Protein AF-U5S4I5-F1 (afdb_monomer_lite)

Structure (mmCIF, N/CA/C/O backbone):
data_AF-U5S4I5-F1
#
_entry.id   AF-U5S4I5-F1
#
loop_
_atom_site.group_PDB
_atom_site.id
_atom_site.type_symbol
_atom_site.label_atom_id
_atom_site.label_alt_id
_atom_site.label_comp_id
_atom_site.label_asym_id
_atom_site.label_entity_id
_atom_site.label_seq_id
_atom_site.pdbx_PDB_ins_code
_atom_site.Cartn_x
_atom_site.Cartn_y
_atom_site.Cartn_z
_atom_site.occupancy
_atom_site.B_iso_or_equiv
_atom_site.auth_seq_id
_atom_site.auth_comp_id
_atom_site.auth_asym_id
_atom_site.auth_atom_id
_atom_site.pdbx_PDB_model_num
ATOM 1 N N . GLY A 1 1 ? -19.186 -24.460 57.236 1.00 52.75 1 GLY A N 1
ATOM 2 C CA . GLY A 1 1 ? -17.945 -24.291 56.467 1.00 52.75 1 GLY A CA 1
ATOM 3 C C . GLY A 1 1 ? -18.096 -24.988 55.138 1.00 52.75 1 GLY A C 1
ATOM 4 O O . GLY A 1 1 ? -18.464 -26.150 55.155 1.00 52.75 1 GLY A O 1
ATOM 5 N N . LEU A 1 2 ? -17.873 -24.260 54.042 1.00 48.12 2 LEU A N 1
ATOM 6 C CA . LEU A 1 2 ? -17.419 -24.744 52.731 1.00 48.12 2 LEU A CA 1
ATOM 7 C C . LEU A 1 2 ? -17.236 -23.506 51.831 1.00 48.12 2 LEU A C 1
ATOM 9 O O . LEU A 1 2 ? -18.089 -23.176 51.021 1.00 48.12 2 LEU A O 1
ATOM 13 N N . ALA A 1 3 ? -16.161 -22.755 52.053 1.00 50.56 3 ALA A N 1
ATOM 14 C CA . ALA A 1 3 ? -15.733 -21.671 51.170 1.00 50.56 3 ALA A CA 1
ATOM 15 C C . ALA A 1 3 ? -14.226 -21.505 51.379 1.00 50.56 3 ALA A C 1
ATOM 17 O O . ALA A 1 3 ? -13.796 -20.787 52.275 1.00 50.56 3 ALA A O 1
ATOM 18 N N . GLY A 1 4 ? -13.421 -22.282 50.654 1.00 52.97 4 GLY A N 1
ATOM 19 C CA . GLY A 1 4 ? -11.976 -22.305 50.903 1.00 52.97 4 GLY A CA 1
ATOM 20 C C . GLY A 1 4 ? -11.099 -22.962 49.840 1.00 52.97 4 GLY A C 1
ATOM 21 O O . GLY A 1 4 ? -9.898 -23.050 50.047 1.00 52.97 4 GLY A O 1
ATOM 22 N N . ALA A 1 5 ? -11.641 -23.403 48.705 1.00 54.62 5 ALA A N 1
ATOM 23 C CA . ALA A 1 5 ? -10.841 -23.998 47.635 1.00 54.62 5 ALA A CA 1
ATOM 24 C C . ALA A 1 5 ? -11.425 -23.595 46.276 1.00 54.62 5 ALA A C 1
ATOM 26 O O . ALA A 1 5 ? -12.289 -24.272 45.735 1.00 54.62 5 ALA A O 1
ATOM 27 N N . GLY A 1 6 ? -11.015 -22.438 45.760 1.00 48.41 6 GLY A N 1
ATOM 28 C CA . GLY A 1 6 ? -11.448 -21.978 44.434 1.00 48.41 6 GLY A CA 1
ATOM 29 C C . GLY A 1 6 ? -10.749 -20.708 43.958 1.00 48.41 6 GLY A C 1
ATOM 30 O O . GLY A 1 6 ? -10.447 -20.580 42.780 1.00 48.41 6 GLY A O 1
ATOM 31 N N . LEU A 1 7 ? -10.388 -19.809 44.879 1.00 50.25 7 LEU A N 1
ATOM 32 C CA . LEU A 1 7 ? -9.709 -18.550 44.538 1.00 50.25 7 LEU A CA 1
ATOM 33 C C . LEU A 1 7 ? -8.183 -18.679 44.359 1.00 50.25 7 LEU A C 1
ATOM 35 O O . LEU A 1 7 ? -7.569 -17.783 43.799 1.00 50.25 7 LEU A O 1
ATOM 39 N N . GLY A 1 8 ? -7.567 -19.785 44.795 1.00 50.25 8 GLY A N 1
ATOM 40 C CA . GLY A 1 8 ? -6.112 -19.983 44.683 1.00 50.25 8 GLY A CA 1
ATOM 41 C C . GLY A 1 8 ? -5.642 -20.630 43.374 1.00 50.25 8 GLY A C 1
ATOM 42 O O . GLY A 1 8 ? -4.522 -20.383 42.946 1.00 50.25 8 GLY A O 1
ATOM 43 N N . ALA A 1 9 ? -6.483 -21.440 42.720 1.00 49.91 9 ALA A N 1
ATOM 44 C CA . ALA A 1 9 ? -6.076 -22.210 41.539 1.00 49.91 9 ALA A CA 1
ATOM 45 C C . ALA A 1 9 ? -6.158 -21.408 40.227 1.00 49.91 9 ALA A C 1
ATOM 47 O O . ALA A 1 9 ? -5.338 -21.610 39.340 1.00 49.91 9 ALA A O 1
ATOM 48 N N . VAL A 1 10 ? -7.099 -20.461 40.113 1.00 51.47 10 VAL A N 1
ATOM 49 C CA . VAL A 1 10 ? -7.260 -19.632 38.899 1.00 51.47 10 VAL A CA 1
ATOM 50 C C . VAL A 1 10 ? -6.184 -18.538 38.812 1.00 51.47 10 VAL A C 1
ATOM 52 O O . VAL A 1 10 ? -5.776 -18.155 37.719 1.00 51.47 10 VAL A O 1
ATOM 55 N N . ALA A 1 11 ? -5.654 -18.088 39.957 1.00 52.50 11 ALA A N 1
ATOM 56 C CA . ALA A 1 11 ? -4.540 -17.141 40.008 1.00 52.50 11 ALA A CA 1
ATOM 57 C C . ALA A 1 11 ? -3.219 -17.724 39.468 1.00 52.50 11 ALA A C 1
ATOM 59 O O . ALA A 1 11 ? -2.381 -16.970 38.991 1.00 52.50 11 ALA A O 1
ATOM 60 N N . ALA A 1 12 ? -3.038 -19.051 39.492 1.00 54.16 12 ALA A N 1
ATOM 61 C CA . ALA A 1 12 ? -1.826 -19.697 38.976 1.00 54.16 12 ALA A CA 1
ATOM 62 C C . ALA A 1 12 ? -1.778 -19.782 37.437 1.00 54.16 12 ALA A C 1
ATOM 64 O O . ALA A 1 12 ? -0.724 -20.052 36.871 1.00 54.16 12 ALA A O 1
ATOM 65 N N . SER A 1 13 ? -2.910 -19.553 36.764 1.00 55.69 13 SER A N 1
ATOM 66 C CA . SER A 1 13 ? -3.024 -19.513 35.299 1.00 55.69 13 SER A CA 1
ATOM 67 C C . SER A 1 13 ? -3.240 -18.103 34.741 1.00 55.69 13 SER A C 1
ATOM 69 O O . SER A 1 13 ? -3.406 -17.950 33.532 1.00 55.69 13 SER A O 1
ATOM 71 N N . ALA A 1 14 ? -3.295 -17.080 35.598 1.00 59.12 14 ALA A N 1
ATOM 72 C CA . ALA A 1 14 ? -3.449 -15.703 35.150 1.00 59.12 14 ALA A CA 1
ATOM 73 C C . ALA A 1 14 ? -2.078 -15.151 34.716 1.00 59.12 14 ALA A C 1
ATOM 75 O O . ALA A 1 14 ? -1.118 -15.282 35.478 1.00 59.12 14 ALA A O 1
ATOM 76 N N . PRO A 1 15 ? -1.955 -14.547 33.520 1.00 61.62 15 PRO A N 1
ATOM 77 C CA . PRO A 1 15 ? -0.717 -13.895 33.113 1.00 61.62 15 PRO A CA 1
ATOM 78 C C . PRO A 1 15 ? -0.355 -12.802 34.127 1.00 61.62 15 PRO A C 1
ATOM 80 O O . PRO A 1 15 ? -1.167 -11.929 34.441 1.00 61.62 15 PRO A O 1
ATOM 83 N N . VAL A 1 16 ? 0.853 -12.898 34.683 1.00 68.19 16 VAL A N 1
ATOM 84 C CA . VAL A 1 16 ? 1.394 -11.930 35.638 1.00 68.19 16 VAL A CA 1
ATOM 85 C C . VAL A 1 16 ? 2.066 -10.828 34.832 1.00 68.19 16 VAL A C 1
ATOM 87 O O . VAL A 1 16 ? 3.157 -11.030 34.314 1.00 68.19 16 VAL A O 1
ATOM 90 N N . PHE A 1 17 ? 1.400 -9.682 34.715 1.00 67.19 17 PHE A N 1
ATOM 91 C CA . PHE A 1 17 ? 1.960 -8.498 34.064 1.00 67.19 17 PHE A CA 1
ATOM 92 C C . PHE A 1 17 ? 2.877 -7.746 35.022 1.00 67.19 17 PHE A C 1
ATOM 94 O O . PHE A 1 17 ? 2.486 -7.460 36.157 1.00 67.19 17 PHE A O 1
ATOM 101 N N . HIS A 1 18 ? 4.079 -7.428 34.562 1.00 75.12 18 HIS A N 1
ATOM 102 C CA . HIS A 1 18 ? 5.100 -6.719 35.325 1.00 75.12 18 HIS A CA 1
ATOM 103 C C . HIS A 1 18 ? 5.010 -5.209 35.079 1.00 75.12 18 HIS A C 1
ATOM 105 O O . HIS A 1 18 ? 5.215 -4.421 36.004 1.00 75.12 18 HIS A O 1
ATOM 111 N N . ASP A 1 19 ? 4.620 -4.810 33.870 1.00 70.31 19 ASP A N 1
ATOM 112 C CA . ASP A 1 19 ? 4.424 -3.427 33.455 1.00 70.31 19 ASP A CA 1
ATOM 113 C C . ASP A 1 19 ? 3.288 -3.279 32.422 1.00 70.31 19 ASP A C 1
ATOM 115 O O . ASP A 1 19 ? 2.609 -4.227 32.013 1.00 70.31 19 ASP A O 1
ATOM 119 N N . VAL A 1 20 ? 2.987 -2.022 32.091 1.00 62.19 20 VAL A N 1
ATOM 120 C CA . VAL A 1 20 ? 1.871 -1.660 31.207 1.00 62.19 20 VAL A CA 1
ATOM 121 C C . VAL A 1 20 ? 2.199 -1.991 29.751 1.00 62.19 20 VAL A C 1
ATOM 123 O O . VAL A 1 20 ? 1.291 -2.281 28.974 1.00 62.19 20 VAL A O 1
ATOM 126 N N . ASP A 1 21 ? 3.471 -1.983 29.370 1.00 64.06 21 ASP A N 1
ATOM 127 C CA . ASP A 1 21 ? 3.931 -2.369 28.043 1.00 64.06 21 ASP A CA 1
ATOM 128 C C . ASP A 1 21 ? 3.809 -3.876 27.798 1.00 64.06 21 ASP A C 1
ATOM 130 O O . ASP A 1 21 ? 3.325 -4.249 26.726 1.00 64.06 21 ASP A O 1
ATOM 134 N N . GLU A 1 22 ? 4.077 -4.738 28.785 1.00 70.75 22 GLU A N 1
ATOM 135 C CA . GLU A 1 22 ? 3.817 -6.182 28.690 1.00 70.75 22 GLU A CA 1
ATOM 136 C C . GLU A 1 22 ? 2.325 -6.471 28.433 1.00 70.75 22 GLU A C 1
ATOM 138 O O . GLU A 1 22 ? 1.990 -7.281 27.565 1.00 70.75 22 GLU A O 1
ATOM 143 N N . LEU A 1 23 ? 1.418 -5.716 29.067 1.00 64.25 23 LEU A N 1
ATOM 144 C CA . LEU A 1 23 ? -0.026 -5.784 28.804 1.00 64.25 23 LEU A CA 1
ATOM 145 C C . LEU A 1 23 ? -0.399 -5.334 27.378 1.00 64.25 23 LEU A C 1
ATOM 147 O O . LEU A 1 23 ? -1.322 -5.888 26.785 1.00 64.25 23 LEU A O 1
ATOM 151 N N . THR A 1 24 ? 0.294 -4.339 26.817 1.00 60.03 24 THR A N 1
ATOM 152 C CA . THR A 1 24 ? 0.035 -3.862 25.442 1.00 60.03 24 THR A CA 1
ATOM 153 C C . THR A 1 24 ? 0.706 -4.704 24.356 1.00 60.03 24 THR A C 1
ATOM 155 O O . THR A 1 24 ? 0.266 -4.668 23.208 1.00 60.03 24 THR A O 1
ATOM 158 N N . SER A 1 25 ? 1.751 -5.463 24.704 1.00 64.38 25 SER A N 1
ATOM 159 C CA . SER A 1 25 ? 2.484 -6.347 23.789 1.00 64.38 25 SER A CA 1
ATOM 160 C C . SER A 1 25 ? 1.816 -7.710 23.588 1.00 64.38 25 SER A C 1
ATOM 162 O O . SER A 1 25 ? 2.121 -8.401 22.613 1.00 64.38 25 SER A O 1
ATOM 164 N N . LEU A 1 26 ? 0.865 -8.078 24.460 1.00 60.81 26 LEU A N 1
ATOM 165 C CA . LEU A 1 26 ? -0.073 -9.171 24.214 1.00 60.81 26 LEU A CA 1
ATOM 166 C C . LEU A 1 26 ? -0.940 -8.814 23.008 1.00 60.81 26 LEU A C 1
ATOM 168 O O . LEU A 1 26 ? -1.973 -8.151 23.110 1.00 60.81 26 LEU A O 1
ATOM 172 N N . GLY A 1 27 ? -0.476 -9.251 21.843 1.00 58.91 27 GLY A N 1
ATOM 173 C CA . GLY A 1 27 ? -1.180 -9.094 20.588 1.00 58.91 27 GLY A CA 1
ATOM 174 C C . GLY A 1 27 ? -2.652 -9.502 20.688 1.00 58.91 27 GLY A C 1
ATOM 175 O O . GLY A 1 27 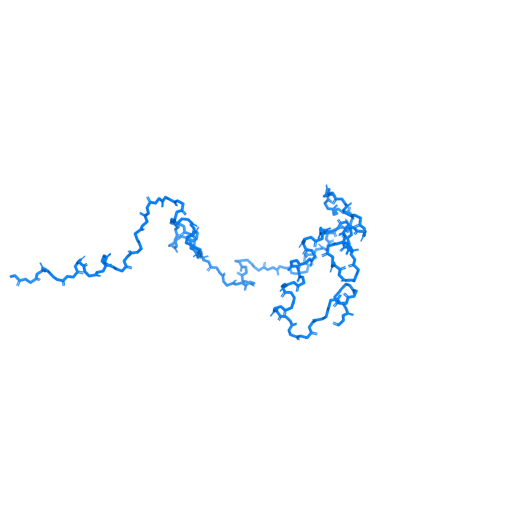? -3.018 -10.482 21.342 1.00 58.91 27 GLY A O 1
ATOM 176 N N . SER A 1 28 ? -3.460 -8.737 19.950 1.00 54.81 28 SER A N 1
ATOM 177 C CA . SER A 1 28 ? -4.804 -9.071 19.456 1.00 54.81 28 SER A CA 1
ATOM 178 C C . SER A 1 28 ? -6.032 -8.624 20.254 1.00 54.81 28 SER A C 1
ATOM 180 O O . SER A 1 28 ? -7.124 -8.974 19.836 1.00 54.81 28 SER A O 1
ATOM 182 N N . ASN A 1 29 ? -5.940 -7.842 21.337 1.00 57.03 29 ASN A N 1
ATOM 183 C CA . ASN A 1 29 ? -7.152 -7.303 21.992 1.00 57.03 29 ASN A CA 1
ATOM 184 C C . ASN A 1 29 ? -6.984 -5.846 22.447 1.00 57.03 29 ASN A C 1
ATOM 186 O O . ASN A 1 29 ? -7.187 -5.502 23.610 1.00 57.03 29 ASN A O 1
ATOM 190 N N . VAL A 1 30 ? -6.657 -4.957 21.505 1.00 57.09 30 VAL A N 1
ATOM 191 C CA . VAL A 1 30 ? -6.508 -3.499 21.715 1.00 57.09 30 VAL A CA 1
ATOM 192 C C . VAL A 1 30 ? -7.868 -2.811 21.943 1.00 57.09 30 VAL A C 1
ATOM 194 O O . VAL A 1 30 ? -8.026 -1.613 21.731 1.00 57.09 30 VAL A O 1
ATOM 197 N N . ASN A 1 31 ? -8.895 -3.538 22.385 1.00 59.16 31 ASN A N 1
ATOM 198 C CA . ASN A 1 31 ? -10.213 -2.968 22.592 1.00 59.16 31 ASN A CA 1
ATOM 199 C C . ASN A 1 31 ? -10.564 -2.888 24.076 1.00 59.16 31 ASN A C 1
ATOM 201 O O . ASN A 1 31 ? -11.096 -3.816 24.679 1.00 59.16 31 ASN A O 1
ATOM 205 N N . LYS A 1 32 ? -10.268 -1.726 24.666 1.00 59.50 32 LYS A N 1
ATOM 206 C CA . LYS A 1 32 ? -10.463 -1.411 26.092 1.00 59.50 32 LYS A CA 1
ATOM 207 C C . LYS A 1 32 ? -11.934 -1.473 26.548 1.00 59.50 32 LYS A C 1
ATOM 209 O O . LYS A 1 32 ? -12.191 -1.488 27.749 1.00 59.50 32 LYS A O 1
ATOM 214 N N . TYR A 1 33 ? -12.894 -1.533 25.617 1.00 62.66 33 TYR A N 1
ATOM 215 C CA . TYR A 1 33 ? -14.334 -1.569 25.901 1.00 62.66 33 TYR A CA 1
ATOM 216 C C . TYR A 1 33 ? -15.088 -2.536 24.966 1.00 62.66 33 TYR A C 1
ATOM 218 O O . TYR A 1 33 ? -15.865 -2.088 24.122 1.00 62.66 33 TYR A O 1
ATOM 226 N N . PRO A 1 34 ? -14.938 -3.864 25.126 1.00 59.72 34 PRO A N 1
ATOM 227 C CA . PRO A 1 34 ? -15.552 -4.856 24.230 1.00 59.72 34 PRO A CA 1
ATOM 228 C C . PRO A 1 34 ? -17.092 -4.898 24.306 1.00 59.72 34 PRO A C 1
ATOM 230 O O . PRO A 1 34 ? -17.761 -5.435 23.426 1.00 59.72 34 PRO A O 1
ATOM 233 N N . TRP A 1 35 ? -17.682 -4.311 25.354 1.00 68.31 35 TRP A N 1
ATOM 234 C CA . TRP A 1 35 ? -19.130 -4.119 25.487 1.00 68.31 35 TRP A CA 1
ATOM 235 C C . TRP A 1 35 ? -19.662 -2.935 24.663 1.00 68.31 35 TRP A C 1
ATOM 237 O O . TRP A 1 35 ? -20.866 -2.861 24.420 1.00 68.31 35 TRP A O 1
ATOM 247 N N . TYR A 1 36 ? -18.783 -2.025 24.230 1.00 62.94 36 TYR A N 1
ATOM 248 C CA . TYR A 1 36 ? -19.120 -0.836 23.443 1.00 62.94 36 TYR A CA 1
ATOM 249 C C . TYR A 1 36 ? -18.607 -0.923 21.999 1.00 62.94 36 TYR A C 1
ATOM 251 O O . TYR A 1 36 ? -19.292 -0.496 21.074 1.00 62.94 36 TYR A O 1
ATOM 259 N N . VAL A 1 37 ? -17.427 -1.511 21.789 1.00 67.62 37 VAL A N 1
ATOM 260 C CA . VAL A 1 37 ? -16.790 -1.653 20.477 1.00 67.62 37 VAL A CA 1
ATOM 261 C C . VAL A 1 37 ? -16.550 -3.135 20.208 1.00 67.62 37 VAL A C 1
ATOM 263 O O . VAL A 1 37 ? -15.840 -3.803 20.955 1.00 67.62 37 VAL A O 1
ATOM 266 N N . LYS A 1 38 ? -17.149 -3.649 19.131 1.00 71.19 38 LYS A N 1
ATOM 267 C CA . LYS A 1 38 ? -16.961 -5.027 18.660 1.00 71.19 38 LYS A CA 1
ATOM 268 C C . LYS A 1 38 ? -16.079 -5.020 17.421 1.00 71.19 38 LYS A C 1
ATOM 270 O O . LYS A 1 38 ? -16.309 -4.218 16.517 1.00 71.19 38 LYS A O 1
ATOM 275 N N . GLU A 1 39 ? -15.103 -5.916 17.381 1.00 72.56 39 GLU A N 1
ATOM 276 C CA . GLU A 1 39 ? -14.333 -6.174 16.166 1.00 72.56 39 GLU A CA 1
ATOM 277 C C . GLU A 1 39 ? -15.221 -6.891 15.139 1.00 72.56 39 GLU A C 1
ATOM 279 O O . GLU A 1 39 ? -16.130 -7.643 15.504 1.00 72.56 39 GLU A O 1
ATOM 284 N N . ARG A 1 40 ? -15.012 -6.597 13.854 1.00 74.56 40 ARG A N 1
ATOM 285 C CA . ARG A 1 40 ? -15.740 -7.217 12.741 1.00 74.56 40 ARG A CA 1
ATOM 286 C C . ARG A 1 40 ? -14.790 -8.066 11.923 1.00 74.56 40 ARG A C 1
ATOM 288 O O . ARG A 1 40 ? -13.600 -7.770 11.847 1.00 74.56 40 ARG A O 1
ATOM 295 N N . ASP A 1 41 ? -15.358 -9.075 11.278 1.00 80.94 41 ASP A N 1
ATOM 296 C CA . ASP A 1 41 ? -14.620 -9.918 10.351 1.00 80.94 41 ASP A CA 1
ATOM 297 C C . ASP A 1 41 ? -13.984 -9.083 9.234 1.00 80.94 41 ASP A C 1
ATOM 299 O O . ASP A 1 41 ? -14.493 -8.036 8.813 1.00 80.94 41 ASP A O 1
ATOM 303 N N . PHE A 1 42 ? -12.852 -9.563 8.731 1.00 68.25 42 PHE A N 1
ATOM 304 C CA . PHE A 1 42 ? -12.175 -8.931 7.612 1.00 68.25 42 PHE A CA 1
ATOM 305 C C . PHE A 1 42 ? -13.115 -8.819 6.398 1.00 68.25 42 PHE A C 1
ATOM 307 O O . PHE A 1 42 ? -13.898 -9.727 6.123 1.00 68.25 42 PHE A O 1
ATOM 314 N N . LYS A 1 43 ? -13.042 -7.693 5.673 1.00 73.06 43 LYS A N 1
ATOM 315 C CA . LYS A 1 43 ? -13.945 -7.337 4.555 1.00 73.06 43 LYS A CA 1
ATOM 316 C C . LYS A 1 43 ? -15.424 -7.161 4.940 1.00 73.06 43 LYS A C 1
ATOM 318 O O . LYS A 1 43 ? -16.275 -7.135 4.056 1.00 73.06 43 LYS A O 1
ATOM 323 N N . ASN A 1 44 ? -15.738 -6.978 6.223 1.00 81.31 44 ASN A N 1
ATOM 324 C CA . ASN A 1 44 ? -17.100 -6.740 6.693 1.00 81.31 44 ASN A CA 1
ATOM 325 C C . ASN A 1 44 ? -17.259 -5.312 7.263 1.00 81.31 44 ASN A C 1
ATOM 327 O O . ASN A 1 44 ? -17.213 -5.137 8.483 1.00 81.31 44 ASN A O 1
ATOM 331 N N . PRO A 1 45 ? -17.419 -4.269 6.426 1.00 83.00 45 PRO A N 1
ATOM 332 C CA . PRO A 1 45 ? -17.613 -2.896 6.897 1.00 83.00 45 PRO A CA 1
ATOM 333 C C . PRO A 1 45 ? -18.953 -2.723 7.632 1.00 83.00 45 PRO A C 1
ATOM 335 O O . PRO A 1 45 ? -19.897 -3.482 7.432 1.00 83.00 45 PRO A O 1
ATOM 338 N N . THR A 1 46 ? -19.048 -1.721 8.511 1.00 83.62 46 THR A N 1
ATOM 339 C CA . THR A 1 46 ? -20.283 -1.395 9.257 1.00 83.62 46 THR A CA 1
ATOM 340 C C . THR A 1 46 ? -21.356 -0.721 8.409 1.00 83.62 46 THR A C 1
ATOM 342 O O . THR A 1 46 ? -22.511 -0.672 8.825 1.00 83.62 46 THR A O 1
ATOM 345 N N . VAL A 1 47 ? -20.968 -0.192 7.252 1.00 86.81 47 VAL A N 1
ATOM 346 C CA . VAL A 1 47 ? -21.831 0.514 6.310 1.00 86.81 47 VAL A CA 1
ATOM 347 C C . VAL A 1 47 ? -21.740 -0.156 4.949 1.00 86.81 47 VAL A C 1
ATOM 349 O O . VAL A 1 47 ? -20.695 -0.704 4.591 1.00 86.81 47 VAL A O 1
ATOM 352 N N . GLU A 1 48 ? -22.840 -0.117 4.206 1.00 86.88 48 GLU A N 1
ATOM 353 C CA . GLU A 1 48 ? -22.858 -0.570 2.821 1.00 86.88 48 GLU A CA 1
ATOM 354 C C . GLU A 1 48 ? -21.976 0.350 1.973 1.00 86.88 48 GLU A C 1
ATOM 356 O O . GLU A 1 48 ? -22.003 1.574 2.119 1.00 86.88 48 GLU A O 1
ATOM 361 N N . ILE A 1 49 ? -21.154 -0.258 1.120 1.00 84.44 49 ILE A N 1
ATOM 362 C CA . ILE A 1 49 ? -20.316 0.467 0.170 1.00 84.44 49 ILE A CA 1
ATOM 363 C C . ILE A 1 49 ? -21.100 0.556 -1.133 1.00 84.44 49 ILE A C 1
ATOM 365 O O . ILE A 1 49 ? -21.368 -0.467 -1.763 1.00 84.44 49 ILE A O 1
ATOM 369 N N . ASP A 1 50 ? -21.452 1.778 -1.526 1.00 88.62 50 ASP A N 1
ATOM 370 C CA . ASP A 1 50 ? -21.999 2.058 -2.849 1.00 88.62 50 ASP A CA 1
ATOM 371 C C . ASP A 1 50 ? -20.855 2.090 -3.870 1.00 88.62 50 ASP A C 1
ATOM 373 O O . ASP A 1 50 ? -20.134 3.082 -4.013 1.00 88.62 50 ASP A O 1
ATOM 377 N N . TRP A 1 51 ? -20.671 0.965 -4.558 1.00 85.00 51 TRP A N 1
ATOM 378 C CA . TRP A 1 51 ? -19.609 0.793 -5.544 1.00 85.00 51 TRP A CA 1
ATOM 379 C C . TRP A 1 51 ? -19.790 1.661 -6.792 1.00 85.00 51 TRP A C 1
ATOM 381 O O . TRP A 1 51 ? -18.791 1.971 -7.438 1.00 85.00 51 TRP A O 1
ATOM 391 N N . ASP A 1 52 ? -21.013 2.105 -7.097 1.00 89.12 52 ASP A N 1
ATOM 392 C CA . ASP A 1 52 ? -21.300 2.928 -8.276 1.00 89.12 52 ASP A CA 1
ATOM 393 C C . ASP A 1 52 ? -20.859 4.389 -8.076 1.00 89.12 52 ASP A C 1
ATOM 395 O O . ASP A 1 52 ? -20.642 5.119 -9.042 1.00 89.12 52 ASP A O 1
ATOM 399 N N . THR A 1 53 ? -20.678 4.814 -6.820 1.00 83.06 53 THR A N 1
ATOM 400 C CA . THR A 1 53 ? -20.205 6.166 -6.459 1.00 83.06 53 THR A CA 1
ATOM 401 C C . THR A 1 53 ? -18.689 6.280 -6.316 1.00 83.06 53 THR A C 1
ATOM 403 O O . THR A 1 53 ? -18.151 7.383 -6.187 1.00 83.06 53 THR A O 1
ATOM 406 N N . LEU A 1 54 ? -17.978 5.153 -6.319 1.00 78.62 54 LEU A N 1
ATOM 407 C CA . LEU A 1 54 ? -16.531 5.130 -6.157 1.00 78.62 54 LEU A CA 1
ATOM 408 C C . LEU A 1 54 ? -15.840 5.485 -7.477 1.00 78.62 54 LEU A C 1
ATOM 410 O O . LEU A 1 54 ? -15.600 4.637 -8.334 1.00 78.62 54 LEU A O 1
ATOM 414 N N . GLU A 1 55 ? -15.449 6.749 -7.622 1.00 79.06 55 GLU A N 1
ATOM 415 C CA . GLU A 1 55 ? -14.570 7.175 -8.710 1.00 79.06 55 GLU A CA 1
ATOM 416 C C . GLU A 1 55 ? -13.103 6.857 -8.390 1.00 79.06 55 GLU A C 1
ATOM 418 O O . GLU A 1 55 ? -12.611 7.090 -7.280 1.00 79.06 55 GLU A O 1
ATOM 423 N N . ARG A 1 56 ? -12.365 6.346 -9.385 1.00 68.62 56 ARG A N 1
ATOM 424 C CA . ARG A 1 56 ? -10.919 6.135 -9.256 1.00 68.62 56 ARG A CA 1
ATOM 425 C C . ARG A 1 56 ? -10.248 7.498 -9.026 1.00 68.62 56 ARG A C 1
ATOM 427 O O . ARG A 1 56 ? -10.375 8.368 -9.891 1.00 68.62 56 ARG A O 1
ATOM 434 N N . PRO A 1 57 ? -9.489 7.694 -7.931 1.00 64.50 57 PRO A N 1
ATOM 435 C CA . PRO A 1 57 ? -8.741 8.927 -7.727 1.00 64.50 57 PRO A CA 1
ATOM 436 C C . PRO A 1 57 ? -7.839 9.204 -8.931 1.00 64.50 57 PRO A C 1
ATOM 438 O O . PRO A 1 57 ? -7.255 8.274 -9.497 1.00 64.50 57 PRO A O 1
ATOM 441 N N . ASN A 1 58 ? -7.714 10.478 -9.318 1.00 60.88 58 ASN A N 1
ATOM 442 C CA . ASN A 1 58 ? -6.810 10.880 -10.392 1.00 60.88 58 ASN A CA 1
ATOM 443 C C . ASN A 1 58 ? -5.408 10.323 -10.109 1.00 60.88 58 ASN A C 1
ATOM 445 O O . ASN A 1 58 ? -4.800 10.630 -9.082 1.00 60.88 58 ASN A O 1
ATOM 449 N N . ALA A 1 59 ? -4.908 9.535 -11.060 1.00 59.69 59 ALA A N 1
ATOM 450 C CA . ALA A 1 59 ? -3.624 8.855 -11.004 1.00 59.69 59 ALA A CA 1
ATOM 451 C C . ALA A 1 59 ? -2.405 9.804 -10.976 1.00 59.69 59 ALA A C 1
ATOM 453 O O . ALA A 1 59 ? -1.272 9.352 -11.014 1.00 59.69 59 ALA A O 1
ATOM 454 N N . ASN A 1 60 ? -2.611 11.118 -10.932 1.00 58.22 60 ASN A N 1
ATOM 455 C CA . ASN A 1 60 ? -1.543 12.107 -10.807 1.00 58.22 60 ASN A CA 1
ATOM 456 C C . ASN A 1 60 ? -1.464 12.735 -9.405 1.00 58.22 60 ASN A C 1
ATOM 458 O O . ASN A 1 60 ? -0.554 13.514 -9.142 1.00 58.22 60 ASN A O 1
ATOM 462 N N . ASN A 1 61 ? -2.375 12.378 -8.491 1.00 58.12 61 ASN A N 1
ATOM 463 C CA . ASN A 1 61 ? -2.341 12.812 -7.089 1.00 58.12 61 ASN A CA 1
ATOM 464 C C . ASN A 1 61 ? -1.610 11.809 -6.178 1.00 58.12 61 ASN A C 1
ATOM 466 O O . ASN A 1 61 ? -1.823 11.801 -4.962 1.00 58.12 61 ASN A O 1
ATOM 470 N N . PHE A 1 62 ? -0.771 10.938 -6.747 1.00 57.41 62 PHE A N 1
ATOM 471 C CA . PHE A 1 62 ? 0.019 10.016 -5.947 1.00 57.41 62 PHE A CA 1
ATOM 472 C C . PHE A 1 62 ? 1.123 10.755 -5.196 1.00 57.41 62 PHE A C 1
ATOM 474 O O . PHE A 1 62 ? 1.707 11.736 -5.654 1.00 57.41 62 PHE A O 1
ATOM 481 N N . LYS A 1 63 ? 1.279 10.308 -3.959 1.00 53.94 63 LYS A N 1
ATOM 482 C CA . LYS A 1 63 ? 1.805 11.042 -2.821 1.00 53.94 63 LYS A CA 1
ATOM 483 C C . LYS A 1 63 ? 3.233 11.543 -3.034 1.00 53.94 63 LYS A C 1
ATOM 485 O O . LYS A 1 63 ? 4.045 10.930 -3.713 1.00 53.94 63 LYS A O 1
ATOM 490 N N . SER A 1 64 ? 3.547 12.628 -2.339 1.00 55.56 64 SER A N 1
ATOM 491 C CA . SER A 1 64 ? 4.843 13.306 -2.225 1.00 55.56 64 SER A CA 1
ATOM 492 C C . SER A 1 64 ? 5.962 12.471 -1.570 1.00 55.56 64 SER A C 1
ATOM 494 O O . SER A 1 64 ? 6.844 13.037 -0.923 1.00 55.56 64 SER A O 1
ATOM 496 N N . HIS A 1 65 ? 5.918 11.140 -1.661 1.00 57.50 65 HIS A N 1
ATOM 497 C CA . HIS A 1 65 ? 6.962 10.287 -1.110 1.00 57.50 65 HIS A CA 1
ATOM 498 C C . HIS A 1 65 ? 8.268 10.464 -1.900 1.00 57.50 65 HIS A C 1
ATOM 500 O O . HIS A 1 65 ? 8.239 10.844 -3.078 1.00 57.50 65 HIS A O 1
ATOM 506 N N . PRO A 1 66 ? 9.429 10.232 -1.259 1.00 68.31 66 PRO A N 1
ATOM 507 C CA . PRO A 1 66 ? 10.684 10.076 -1.980 1.00 68.31 66 PRO A CA 1
ATOM 508 C C . PRO A 1 66 ? 10.462 9.085 -3.121 1.00 68.31 66 PRO A C 1
ATOM 510 O O . PRO A 1 66 ? 9.855 8.045 -2.890 1.00 68.31 66 PRO A O 1
ATOM 513 N N . ARG A 1 67 ? 10.904 9.431 -4.333 1.00 75.25 67 ARG A N 1
ATOM 514 C CA . ARG A 1 67 ? 10.812 8.566 -5.515 1.00 75.25 67 ARG A CA 1
ATOM 515 C C . ARG A 1 67 ? 12.083 7.721 -5.605 1.00 75.25 67 ARG A C 1
ATOM 517 O O . ARG A 1 67 ? 13.090 8.248 -6.088 1.00 75.25 67 ARG A O 1
ATOM 524 N N . PRO A 1 68 ? 12.095 6.472 -5.106 1.00 83.06 68 PRO A N 1
ATOM 525 C CA . PRO A 1 68 ? 13.216 5.572 -5.317 1.00 83.06 68 PRO A CA 1
ATOM 526 C C . PRO A 1 68 ? 13.422 5.336 -6.812 1.00 83.06 68 PRO A C 1
ATOM 528 O O . PRO A 1 68 ? 12.477 5.275 -7.596 1.00 83.06 68 PRO A O 1
ATOM 531 N N . SER A 1 69 ? 14.677 5.227 -7.219 1.00 85.75 69 SER A N 1
ATOM 532 C CA . SER A 1 69 ? 15.038 4.917 -8.595 1.00 85.75 69 SER A CA 1
ATOM 533 C C . SER A 1 69 ? 14.790 3.441 -8.896 1.00 85.75 69 SER A C 1
ATOM 535 O O . SER A 1 69 ? 14.844 2.598 -8.004 1.00 85.75 69 SER A O 1
ATOM 537 N N . ALA A 1 70 ? 14.628 3.086 -10.171 1.00 81.81 70 ALA A N 1
ATOM 538 C CA . ALA A 1 70 ? 14.559 1.682 -10.588 1.00 81.81 70 ALA A CA 1
ATOM 539 C C . ALA A 1 70 ? 15.783 0.850 -10.130 1.00 81.81 70 ALA A C 1
ATOM 541 O O . ALA A 1 70 ? 15.678 -0.362 -9.927 1.00 81.81 70 ALA A O 1
ATOM 542 N N . ALA A 1 71 ? 16.940 1.495 -9.930 1.00 86.25 71 ALA A N 1
ATOM 543 C CA . ALA A 1 71 ? 18.130 0.848 -9.389 1.00 86.25 71 ALA A CA 1
ATOM 544 C C . ALA A 1 71 ? 17.956 0.452 -7.914 1.00 86.25 71 ALA A C 1
ATOM 546 O O . ALA A 1 71 ? 18.420 -0.617 -7.529 1.00 86.25 71 ALA A O 1
ATOM 547 N N . ASP A 1 72 ? 17.239 1.248 -7.117 1.00 87.75 72 ASP A N 1
ATOM 548 C CA . ASP A 1 72 ? 16.962 0.943 -5.707 1.00 87.75 72 ASP A CA 1
ATOM 549 C C . ASP A 1 72 ? 16.066 -0.296 -5.574 1.00 87.75 72 ASP A C 1
ATOM 551 O O . ASP A 1 72 ? 16.313 -1.162 -4.737 1.00 87.75 72 ASP A O 1
ATOM 555 N N . PHE A 1 73 ? 15.072 -0.435 -6.456 1.00 86.44 73 PHE A N 1
ATOM 556 C CA . PHE A 1 73 ? 14.237 -1.640 -6.545 1.00 86.44 73 PHE A CA 1
ATOM 557 C C . PHE A 1 73 ? 15.042 -2.870 -6.960 1.00 86.44 73 PHE A C 1
ATOM 559 O O . PHE A 1 73 ? 14.909 -3.935 -6.359 1.00 86.44 73 PHE A O 1
ATOM 566 N N . THR A 1 74 ? 15.919 -2.708 -7.953 1.00 85.94 74 THR A N 1
ATOM 567 C CA . THR A 1 74 ? 16.795 -3.791 -8.419 1.00 85.94 74 THR A CA 1
ATOM 568 C C . THR A 1 74 ? 17.748 -4.236 -7.308 1.00 85.94 74 THR A C 1
ATOM 570 O O . THR A 1 74 ? 17.911 -5.431 -7.077 1.00 85.94 74 THR A O 1
ATOM 573 N N . ALA A 1 75 ? 18.340 -3.288 -6.577 1.00 87.88 75 ALA A N 1
ATOM 574 C CA . ALA A 1 75 ? 19.235 -3.565 -5.456 1.00 87.88 75 ALA A CA 1
ATOM 575 C C . ALA A 1 75 ? 18.520 -4.266 -4.290 1.00 87.88 75 ALA A C 1
ATOM 577 O O . ALA A 1 75 ? 19.121 -5.104 -3.621 1.00 87.88 75 ALA A O 1
ATOM 578 N N . ALA A 1 76 ? 17.240 -3.960 -4.070 1.00 86.88 76 ALA A N 1
ATOM 579 C CA . ALA A 1 76 ? 16.405 -4.622 -3.072 1.00 86.88 76 ALA A CA 1
ATOM 580 C C . ALA A 1 76 ? 15.913 -6.020 -3.498 1.00 86.88 76 ALA A C 1
ATOM 582 O O . ALA A 1 76 ? 15.345 -6.735 -2.678 1.00 86.88 76 ALA A O 1
ATOM 583 N N . GLY A 1 77 ? 16.122 -6.426 -4.755 1.00 86.44 77 GLY A N 1
ATOM 584 C CA . GLY A 1 77 ? 15.672 -7.723 -5.268 1.00 86.44 77 GLY A CA 1
ATOM 585 C C . GLY A 1 77 ? 14.203 -7.758 -5.696 1.00 86.44 77 GLY A C 1
ATOM 586 O O . GLY A 1 77 ? 13.618 -8.837 -5.781 1.00 86.44 77 GLY A O 1
ATOM 587 N N . VAL A 1 78 ? 13.598 -6.600 -5.974 1.00 84.19 78 VAL A N 1
ATOM 588 C CA . VAL A 1 78 ? 12.242 -6.521 -6.532 1.00 84.19 78 VAL A CA 1
ATOM 589 C C . VAL A 1 78 ? 12.281 -6.968 -7.996 1.00 84.19 78 VAL A C 1
ATOM 591 O O . VAL A 1 78 ? 13.028 -6.418 -8.807 1.00 84.19 78 VAL A O 1
ATOM 594 N N . VAL A 1 79 ? 11.487 -7.986 -8.330 1.00 75.38 79 VAL A N 1
ATOM 595 C CA . VAL A 1 79 ? 11.412 -8.594 -9.665 1.00 75.38 79 VAL A CA 1
ATOM 596 C C . VAL A 1 79 ? 10.182 -8.059 -10.399 1.00 75.38 79 VAL A C 1
ATOM 598 O O . VAL A 1 79 ? 9.085 -8.095 -9.861 1.00 75.38 79 VAL A O 1
ATOM 601 N N . GLY A 1 80 ? 10.352 -7.571 -11.632 1.00 69.44 80 GLY A N 1
ATOM 602 C CA . GLY A 1 80 ? 9.246 -7.088 -12.466 1.00 69.44 80 GLY A CA 1
ATOM 603 C C . GLY A 1 80 ? 9.165 -5.563 -12.597 1.00 69.44 80 GLY A C 1
ATOM 604 O O . GLY A 1 80 ? 10.164 -4.853 -12.484 1.00 69.44 80 GLY A O 1
ATOM 605 N N . GLY A 1 81 ? 7.977 -5.056 -12.937 1.00 66.38 81 GLY A N 1
ATOM 606 C CA . GLY A 1 81 ? 7.727 -3.626 -13.113 1.00 66.38 81 GLY A CA 1
ATOM 607 C C . GLY A 1 81 ? 7.601 -2.931 -11.766 1.00 66.38 81 GLY A C 1
ATOM 608 O O . GLY A 1 81 ? 6.699 -3.266 -11.009 1.00 66.38 81 GLY A O 1
ATOM 609 N N . ASN A 1 82 ? 8.488 -1.973 -11.489 1.00 72.25 82 ASN A N 1
ATOM 610 C CA . ASN A 1 82 ? 8.387 -1.095 -10.324 1.00 72.25 82 ASN A CA 1
ATOM 611 C C . ASN A 1 82 ? 7.634 0.187 -10.691 1.00 72.25 82 ASN A C 1
ATOM 613 O O . ASN A 1 82 ? 7.858 0.771 -11.755 1.00 72.25 82 ASN A O 1
ATOM 617 N N . MET A 1 83 ? 6.748 0.637 -9.806 1.00 70.19 83 MET A N 1
ATOM 618 C CA . MET A 1 83 ? 6.139 1.961 -9.907 1.00 70.19 83 MET A CA 1
ATOM 619 C C . MET A 1 83 ? 6.830 2.899 -8.919 1.00 70.19 83 MET A C 1
ATOM 621 O O . MET A 1 83 ? 6.369 3.094 -7.799 1.00 70.19 83 MET A O 1
ATOM 625 N N . TH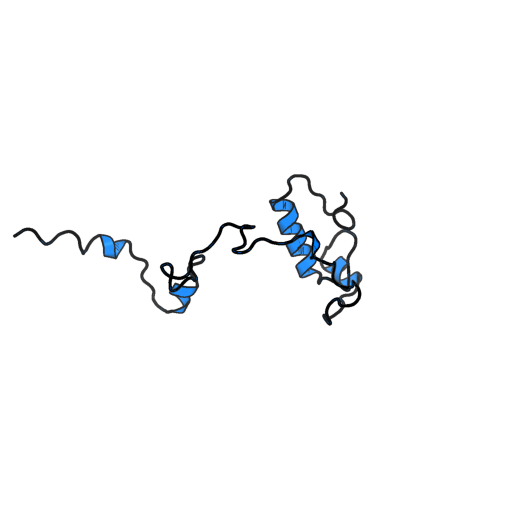R A 1 84 ? 7.922 3.532 -9.361 1.00 71.06 84 THR A N 1
ATOM 626 C CA . THR A 1 84 ? 8.748 4.463 -8.557 1.00 71.06 84 THR A CA 1
ATOM 627 C C . THR A 1 84 ? 7.967 5.622 -7.927 1.00 71.06 84 THR A C 1
ATOM 629 O O . THR A 1 84 ? 8.448 6.268 -7.000 1.00 71.06 84 THR A O 1
ATOM 632 N N . ASP A 1 85 ? 6.776 5.907 -8.455 1.00 67.12 85 ASP A N 1
ATOM 633 C CA . ASP A 1 85 ? 5.875 6.961 -7.991 1.00 67.12 85 ASP A CA 1
ATOM 634 C C . ASP A 1 85 ? 4.855 6.492 -6.938 1.00 67.12 85 ASP A C 1
ATOM 636 O O . ASP A 1 85 ? 4.192 7.334 -6.331 1.00 67.12 85 ASP A O 1
ATOM 640 N N . LEU A 1 86 ? 4.683 5.177 -6.745 1.00 69.12 86 LEU A N 1
ATOM 641 C CA . LEU A 1 86 ? 3.584 4.598 -5.955 1.00 69.12 86 LEU A CA 1
ATOM 642 C C . LEU A 1 86 ? 4.030 3.769 -4.754 1.00 69.12 86 LEU A C 1
ATOM 644 O O . LEU A 1 86 ? 3.229 3.571 -3.844 1.00 69.12 86 LEU A O 1
ATOM 648 N N . GLU A 1 87 ? 5.262 3.276 -4.755 1.00 76.94 87 GLU A N 1
ATOM 649 C CA . GLU A 1 87 ? 5.751 2.333 -3.753 1.00 76.94 87 GLU A CA 1
ATOM 650 C C . GLU A 1 87 ? 7.242 2.539 -3.480 1.00 76.94 87 GLU A C 1
ATOM 652 O O . GLU A 1 87 ? 7.984 3.113 -4.277 1.00 76.94 87 GLU A O 1
ATOM 657 N N . THR A 1 88 ? 7.688 2.059 -2.329 1.00 85.44 88 THR A N 1
ATOM 658 C CA . THR A 1 88 ? 9.096 1.869 -1.991 1.00 85.44 88 THR A CA 1
ATOM 659 C C . THR A 1 88 ? 9.503 0.407 -2.207 1.00 85.44 88 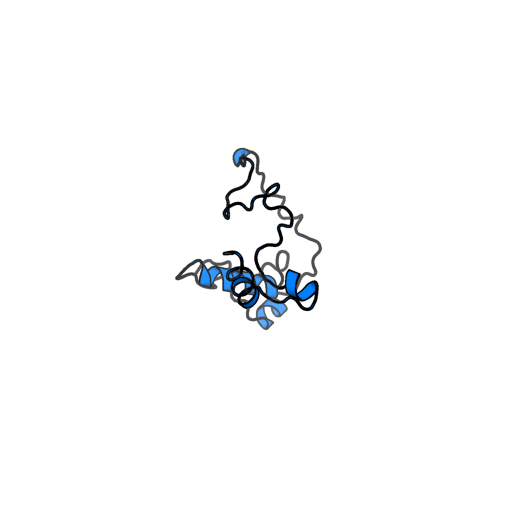THR A C 1
ATOM 661 O O . THR A 1 88 ? 8.645 -0.477 -2.202 1.00 85.44 88 THR A O 1
ATOM 664 N N . PRO A 1 89 ? 10.806 0.092 -2.336 1.00 87.12 89 PRO A N 1
ATOM 665 C CA . PRO A 1 89 ? 11.243 -1.294 -2.501 1.00 87.12 89 PRO A CA 1
ATOM 666 C C . PRO A 1 89 ? 10.793 -2.226 -1.365 1.00 87.12 89 PRO A C 1
ATOM 668 O O . PRO A 1 89 ? 10.490 -3.391 -1.601 1.00 87.12 89 PRO A O 1
ATOM 671 N N . ALA A 1 90 ? 10.710 -1.711 -0.135 1.00 87.12 90 ALA A N 1
ATOM 672 C CA . ALA A 1 90 ? 10.239 -2.477 1.016 1.00 87.12 90 ALA A CA 1
ATOM 673 C C . ALA A 1 90 ? 8.738 -2.800 0.928 1.00 87.12 90 ALA A C 1
ATOM 675 O O . ALA A 1 90 ? 8.328 -3.908 1.263 1.00 87.12 90 ALA A O 1
ATOM 676 N N . GLU A 1 91 ? 7.924 -1.851 0.459 1.00 84.56 91 GLU A N 1
ATOM 677 C CA . GLU A 1 91 ? 6.486 -2.058 0.257 1.00 84.56 91 GLU A CA 1
ATOM 678 C C . GLU A 1 91 ? 6.220 -3.072 -0.860 1.00 84.56 91 GLU A C 1
ATOM 680 O O . GLU A 1 91 ? 5.370 -3.946 -0.692 1.00 84.56 91 GLU A O 1
ATOM 685 N N . ALA A 1 92 ? 7.003 -3.026 -1.943 1.00 85.25 92 ALA A N 1
ATOM 686 C CA . ALA A 1 92 ? 6.925 -4.007 -3.023 1.00 85.25 92 ALA A CA 1
ATOM 687 C C . ALA A 1 92 ? 7.220 -5.435 -2.523 1.00 85.25 92 ALA A C 1
ATOM 689 O O . ALA A 1 92 ? 6.463 -6.364 -2.800 1.00 85.25 92 ALA A O 1
ATOM 690 N N . LEU A 1 93 ? 8.277 -5.620 -1.722 1.00 87.25 93 LEU A N 1
ATOM 691 C CA . LEU 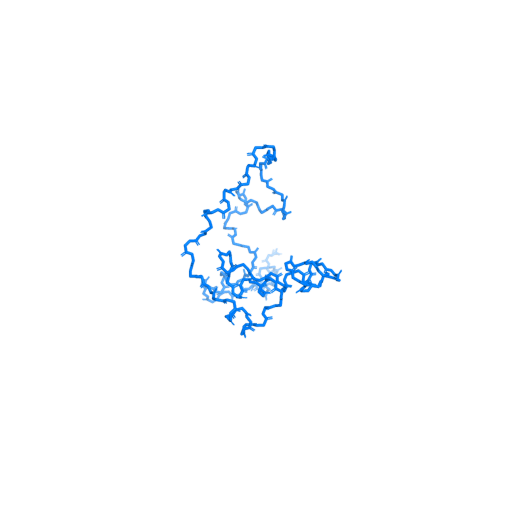A 1 93 ? 8.605 -6.928 -1.137 1.00 87.25 93 LEU A CA 1
ATOM 692 C C . LEU A 1 93 ? 7.539 -7.412 -0.147 1.00 87.25 93 LEU A C 1
ATOM 694 O O . LEU A 1 93 ? 7.173 -8.584 -0.169 1.00 87.25 93 LEU A O 1
ATOM 698 N N . ALA A 1 94 ? 6.995 -6.516 0.679 1.00 87.56 94 ALA A N 1
ATOM 699 C CA . ALA A 1 94 ? 5.917 -6.860 1.603 1.00 87.56 94 ALA A CA 1
ATOM 700 C C . ALA A 1 94 ? 4.651 -7.322 0.862 1.00 87.56 94 ALA A C 1
ATOM 702 O O . ALA A 1 94 ? 3.976 -8.253 1.307 1.00 87.56 94 ALA A O 1
ATOM 703 N N . LEU A 1 95 ? 4.344 -6.703 -0.283 1.00 83.12 95 LEU A N 1
ATOM 704 C CA . LEU A 1 95 ? 3.261 -7.144 -1.155 1.00 83.12 95 LEU A CA 1
ATOM 705 C C . LEU A 1 95 ? 3.541 -8.541 -1.723 1.00 83.12 95 LEU A C 1
ATOM 707 O O . LEU A 1 95 ? 2.640 -9.374 -1.732 1.00 83.12 95 LEU A O 1
ATOM 711 N N . TYR A 1 96 ? 4.772 -8.826 -2.150 1.00 85.00 96 TYR A N 1
ATOM 712 C CA . TYR A 1 96 ? 5.137 -10.144 -2.681 1.00 85.00 96 TYR A CA 1
ATOM 713 C C . TYR A 1 96 ? 5.006 -11.240 -1.624 1.00 85.00 96 TYR A C 1
ATOM 715 O O . TYR A 1 96 ? 4.388 -12.267 -1.892 1.00 85.00 96 TYR A O 1
ATOM 723 N N . ASP A 1 97 ? 5.501 -10.994 -0.410 1.00 88.44 97 ASP A N 1
ATOM 724 C CA . ASP A 1 97 ? 5.372 -11.919 0.720 1.00 88.44 97 ASP A CA 1
ATOM 725 C C . ASP A 1 97 ? 3.907 -12.210 1.067 1.00 88.44 97 ASP A C 1
ATOM 727 O O . ASP A 1 97 ? 3.574 -13.301 1.535 1.00 88.44 97 ASP A O 1
ATOM 731 N N . TYR A 1 98 ? 3.027 -11.221 0.898 1.00 86.00 98 TYR A N 1
ATOM 732 C CA . TYR A 1 98 ? 1.592 -11.401 1.074 1.00 86.00 98 TYR A CA 1
ATOM 733 C C . TYR A 1 98 ? 0.992 -12.229 -0.067 1.00 86.00 98 TYR A C 1
ATOM 735 O O . TYR A 1 98 ? 0.283 -13.201 0.195 1.00 86.00 98 TYR A O 1
ATOM 743 N N . CYS A 1 99 ? 1.305 -11.890 -1.320 1.00 84.56 99 CYS A N 1
ATOM 744 C CA . CYS A 1 99 ? 0.774 -12.587 -2.487 1.00 84.56 99 CYS A CA 1
ATOM 745 C C . CYS A 1 99 ? 1.193 -14.062 -2.530 1.00 84.56 99 CYS A C 1
ATOM 747 O O . CYS A 1 99 ? 0.351 -14.912 -2.805 1.00 84.56 99 CYS A O 1
ATOM 749 N N . GLU A 1 100 ? 2.440 -14.390 -2.183 1.00 86.25 100 GLU A N 1
ATOM 750 C CA . GLU A 1 100 ? 2.906 -15.781 -2.090 1.00 86.25 100 GLU A CA 1
ATOM 751 C C . GLU A 1 100 ? 2.127 -16.603 -1.052 1.00 86.25 100 GLU A C 1
ATOM 753 O O . GLU A 1 100 ? 1.900 -17.798 -1.248 1.00 86.25 100 GLU A O 1
ATOM 758 N N . LYS A 1 101 ? 1.718 -15.981 0.061 1.00 88.56 101 LYS A N 1
ATOM 759 C CA . LYS A 1 101 ? 0.960 -16.653 1.128 1.00 88.56 101 LYS A CA 1
ATOM 760 C C . LYS A 1 101 ? -0.507 -16.840 0.761 1.00 88.56 101 LYS A C 1
ATOM 762 O O . LYS A 1 101 ? -1.079 -17.880 1.076 1.00 88.56 101 LYS A O 1
ATOM 767 N N . GLU A 1 102 ? -1.110 -15.831 0.141 1.00 88.94 102 GLU A N 1
ATOM 768 C CA . GLU A 1 102 ? -2.551 -15.791 -0.122 1.00 88.94 102 GLU A CA 1
ATOM 769 C C . GLU A 1 102 ? -2.934 -16.497 -1.431 1.00 88.94 102 GLU A C 1
ATOM 771 O O . GLU A 1 102 ? -4.011 -17.087 -1.524 1.00 88.94 102 GLU A O 1
ATOM 776 N N . PHE A 1 103 ? -2.061 -16.466 -2.442 1.00 83.94 103 PHE A N 1
ATOM 777 C CA . PHE A 1 103 ? -2.358 -16.949 -3.791 1.00 83.94 103 PHE A CA 1
ATOM 778 C C . PHE A 1 103 ? -1.377 -18.058 -4.215 1.00 83.94 103 PHE A C 1
ATOM 780 O O . PHE A 1 103 ? -0.354 -17.784 -4.846 1.00 83.94 103 PHE A O 1
ATOM 787 N N . PRO A 1 104 ? -1.677 -19.338 -3.911 1.00 83.31 104 PRO A N 1
ATOM 788 C CA . PRO A 1 104 ? -0.847 -20.461 -4.337 1.00 83.31 104 PRO A CA 1
ATOM 789 C C . PRO A 1 104 ? -0.687 -20.499 -5.864 1.00 83.31 104 PRO A C 1
ATOM 791 O O . PRO A 1 104 ? -1.671 -20.636 -6.589 1.00 83.31 104 PRO A O 1
ATOM 794 N N . GLY A 1 105 ? 0.555 -20.406 -6.345 1.00 80.75 105 GLY A N 1
ATOM 795 C CA . GLY A 1 105 ? 0.879 -20.376 -7.777 1.00 80.75 105 GLY A CA 1
ATOM 796 C C . GLY A 1 105 ? 1.023 -18.976 -8.380 1.00 80.75 105 GLY A C 1
ATOM 797 O O . GLY A 1 105 ? 1.216 -18.877 -9.585 1.00 80.75 105 GLY A O 1
ATOM 798 N N . TRP A 1 106 ? 0.943 -17.920 -7.569 1.00 82.06 106 TRP A N 1
ATOM 799 C CA . TRP A 1 106 ? 1.274 -16.558 -7.985 1.00 82.06 106 TRP A CA 1
ATOM 800 C C . TRP A 1 106 ? 2.780 -16.405 -8.255 1.00 82.06 106 TRP A C 1
ATOM 802 O O . TRP A 1 106 ? 3.596 -16.822 -7.428 1.00 82.06 106 TRP A O 1
ATOM 812 N N . ASP A 1 107 ? 3.149 -15.805 -9.391 1.00 77.50 107 ASP A N 1
ATOM 813 C CA . ASP A 1 107 ? 4.538 -15.505 -9.753 1.00 77.50 107 ASP A CA 1
ATOM 814 C C . ASP A 1 107 ? 4.838 -13.996 -9.642 1.00 77.50 107 ASP A C 1
ATOM 816 O O . ASP A 1 107 ? 3.988 -13.128 -9.860 1.00 77.50 107 ASP A O 1
ATOM 820 N N . LYS A 1 108 ? 6.101 -13.666 -9.359 1.00 71.94 108 LYS A N 1
ATOM 821 C CA . LYS A 1 108 ? 6.641 -12.301 -9.218 1.00 71.94 108 LYS A CA 1
ATOM 822 C C . LYS A 1 108 ? 6.845 -11.614 -10.576 1.00 71.94 108 LYS A C 1
ATOM 824 O O . LYS A 1 108 ? 7.749 -10.795 -10.738 1.00 71.94 108 LYS A O 1
ATOM 829 N N . GLY A 1 109 ? 6.044 -11.979 -11.578 1.00 64.81 109 GLY A N 1
ATOM 830 C CA . GLY A 1 109 ? 6.118 -11.457 -12.938 1.00 64.81 109 GLY A CA 1
ATOM 831 C C . GLY A 1 109 ? 5.924 -9.939 -13.001 1.00 64.81 109 GLY A C 1
ATOM 832 O O . GLY A 1 109 ? 5.501 -9.291 -12.043 1.00 64.81 109 GLY A O 1
ATOM 833 N N . TYR A 1 110 ? 6.218 -9.339 -14.157 1.00 60.19 110 TYR A N 1
ATOM 834 C CA . TYR A 1 110 ? 6.065 -7.895 -14.366 1.00 60.19 110 TYR A CA 1
ATOM 835 C C . TYR A 1 110 ? 4.641 -7.435 -13.997 1.00 60.19 110 TYR A C 1
ATOM 837 O O . TYR A 1 110 ? 3.677 -7.858 -14.629 1.00 60.19 110 TYR A O 1
ATOM 845 N N . ALA A 1 111 ? 4.517 -6.588 -12.966 1.00 56.41 111 ALA A N 1
ATOM 846 C CA . ALA A 1 111 ? 3.239 -6.113 -12.423 1.00 56.41 111 ALA A CA 1
ATOM 847 C C . ALA A 1 111 ? 2.290 -7.224 -11.905 1.00 56.41 111 ALA A C 1
ATOM 849 O O . ALA A 1 111 ? 1.073 -7.046 -11.911 1.00 56.41 111 ALA A O 1
ATOM 850 N N . GLY A 1 112 ? 2.828 -8.367 -11.458 1.00 51.09 112 GLY A N 1
ATOM 851 C CA . GLY A 1 112 ? 2.034 -9.501 -10.967 1.00 51.09 112 GLY A CA 1
ATOM 852 C C . GLY A 1 112 ? 1.354 -10.318 -12.072 1.00 51.09 112 GLY A C 1
ATOM 853 O O . GLY A 1 112 ? 0.389 -11.023 -11.791 1.00 51.09 112 GLY A O 1
ATOM 854 N N . ALA A 1 113 ? 1.824 -10.202 -13.320 1.00 48.53 113 ALA A N 1
ATOM 855 C CA . ALA A 1 113 ? 1.329 -10.949 -14.477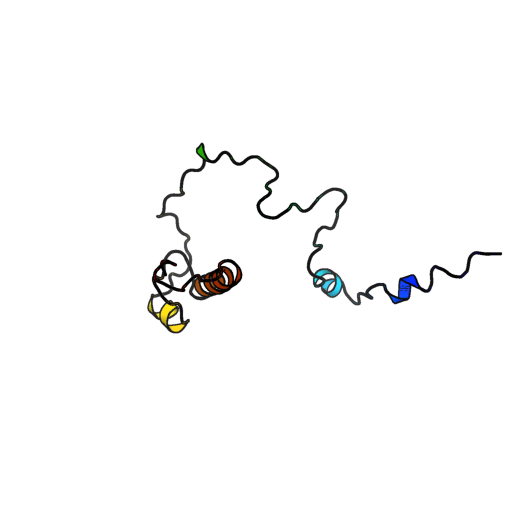 1.00 48.53 113 ALA A CA 1
ATOM 856 C C . ALA A 1 113 ? 2.241 -12.140 -14.834 1.00 48.53 113 ALA A C 1
ATOM 858 O O . ALA A 1 113 ? 2.771 -12.206 -15.946 1.00 48.53 113 ALA A O 1
ATOM 859 N N . GLY A 1 114 ? 2.452 -13.049 -13.882 1.00 44.38 114 GLY A N 1
ATOM 860 C CA . GLY A 1 114 ? 3.083 -14.351 -14.111 1.00 44.38 114 GLY A CA 1
ATOM 861 C C . GLY A 1 114 ? 2.220 -15.463 -13.540 1.00 44.38 114 GLY A C 1
ATOM 862 O O . GLY A 1 114 ? 1.764 -15.293 -12.385 1.00 44.38 114 GLY A O 1
#

Sequence (114 aa):
GLAGAGLGAVAASAPVFHDVDELTSLGSNVNKYPWYVKERDFKNPTVEIDWDTLERPNANNFKSHPRPSAADFTAAGVVGGNMTDLETPAEALALYDYCEKEFPGWDKGYAGAG

pLDDT: mea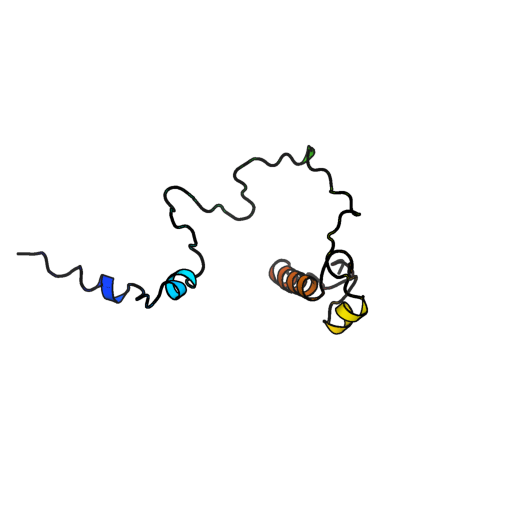n 70.67, std 13.06, range [44.38, 89.12]

Foldseek 3Di:
DPDDPDVPPVVVVDDDDPDPVSVVPPPDPPDPCCVVDPDDDPPDDPDDDPPVPDDDPPPVPQDPDQQDDPVQLVVLVQEAADDSRHDHSVRSVVVVVVCVVPPPPFDSYHVRPD

Secondary structure (DSSP, 8-state):
----SSTTTSGGGS---SSHHHHHHSTT---S-TTT-----TT--SS---GGG-PPPPTT---------HHHHHHTT--S---TTT--HHHHHHHHHHHHHHSTT----GGG--

Radius of gyration: 24.05 Å; chains: 1; bounding box: 42×38×71 Å